Protein AF-A0A7L8SNC8-F1 (afdb_monomer_lite)

Sequence (66 aa):
MSNEVRFCLEYRLAADGPAHAVQTAWMVDSPATRAQIDEMIANARAMNAVESKWWVEERQGGDPPR

Radius of gyration: 14.12 Å; chains: 1; bounding box: 36×19×36 Å

Secondary structure (DSSP, 8-state):
--EEEEEEEEEESSTTSPEEEEEPPPEE--HHHHHHHHHHHHHHHHS--SEEEEEEEEEEPPPPP-

Structure (mmCIF, N/CA/C/O backbone):
data_AF-A0A7L8SNC8-F1
#
_entry.id   AF-A0A7L8SNC8-F1
#
loop_
_atom_site.group_PDB
_atom_site.id
_atom_site.type_symbol
_atom_site.label_atom_id
_atom_site.label_alt_id
_atom_site.label_comp_id
_atom_site.label_asym_id
_atom_site.label_entity_id
_atom_site.label_seq_id
_atom_site.pdbx_PDB_ins_code
_atom_site.Cartn_x
_atom_site.Cartn_y
_atom_site.Cartn_z
_atom_site.occupancy
_atom_site.B_iso_or_equiv
_atom_site.auth_seq_id
_atom_site.auth_comp_id
_atom_site.auth_asym_id
_atom_site.auth_atom_id
_atom_site.pdbx_PDB_model_num
ATOM 1 N N . MET A 1 1 ? -21.155 -2.242 13.720 1.00 60.31 1 MET A N 1
ATOM 2 C CA . MET A 1 1 ? -20.502 -2.005 12.418 1.00 60.31 1 MET A CA 1
ATOM 3 C C . MET A 1 1 ? -19.106 -1.488 12.683 1.00 60.31 1 MET A C 1
ATOM 5 O O . MET A 1 1 ? -18.967 -0.392 13.214 1.00 60.31 1 MET A O 1
ATOM 9 N N . SER A 1 2 ? -18.101 -2.310 12.406 1.00 77.94 2 SER A N 1
ATOM 10 C CA . SER A 1 2 ? -16.695 -1.907 12.494 1.00 77.94 2 SER A CA 1
ATOM 11 C C . SER A 1 2 ? -16.247 -1.478 11.106 1.00 77.94 2 SER A C 1
ATOM 13 O O . SER A 1 2 ? -16.603 -2.136 10.133 1.00 77.94 2 SER A O 1
ATOM 15 N N . ASN A 1 3 ? -15.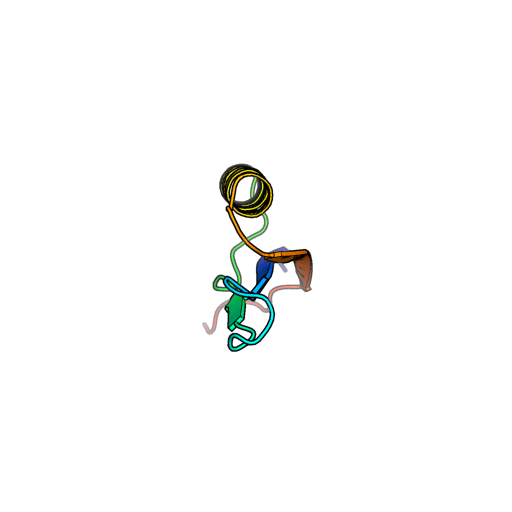489 -0.392 10.990 1.00 92.12 3 ASN A N 1
ATOM 16 C CA . ASN A 1 3 ? -14.858 -0.072 9.714 1.00 92.12 3 ASN A CA 1
ATOM 17 C C . ASN A 1 3 ? -13.783 -1.119 9.421 1.00 92.12 3 ASN A C 1
ATOM 19 O O . ASN A 1 3 ? -13.139 -1.633 10.337 1.00 92.12 3 ASN A O 1
ATOM 23 N N . GLU A 1 4 ? -13.613 -1.446 8.150 1.00 96.12 4 GLU A N 1
ATOM 24 C CA . GLU A 1 4 ? -12.551 -2.314 7.670 1.00 96.12 4 GLU A CA 1
ATOM 25 C C . GLU A 1 4 ? -11.717 -1.579 6.633 1.00 96.12 4 GLU A C 1
ATOM 27 O O . GLU A 1 4 ? -12.224 -0.757 5.867 1.00 96.12 4 GLU A O 1
ATOM 32 N N . VAL A 1 5 ? -10.437 -1.921 6.592 1.00 97.12 5 VAL A N 1
ATOM 33 C CA . VAL A 1 5 ? -9.454 -1.343 5.684 1.00 97.12 5 VAL A CA 1
ATOM 34 C C . VAL A 1 5 ? -8.659 -2.430 4.987 1.00 97.12 5 VAL A C 1
ATOM 36 O O . VAL A 1 5 ? -8.467 -3.525 5.522 1.00 97.12 5 VAL A O 1
ATOM 39 N N . ARG A 1 6 ? -8.169 -2.120 3.789 1.00 97.44 6 ARG A N 1
ATOM 40 C CA . ARG A 1 6 ? -7.166 -2.936 3.103 1.00 97.44 6 ARG A CA 1
ATOM 41 C C . ARG A 1 6 ? -6.172 -2.066 2.356 1.00 97.44 6 ARG A C 1
ATOM 43 O O . ARG A 1 6 ? -6.524 -1.013 1.826 1.00 97.44 6 ARG A O 1
ATOM 50 N N . PHE A 1 7 ? -4.938 -2.541 2.288 1.00 98.38 7 PHE A N 1
ATOM 51 C CA . PHE A 1 7 ? -3.897 -1.940 1.468 1.00 98.38 7 PHE A CA 1
ATOM 52 C C . PHE A 1 7 ? -3.940 -2.536 0.061 1.00 98.38 7 PHE A C 1
ATOM 54 O O . PHE A 1 7 ? -4.067 -3.754 -0.093 1.00 98.38 7 PHE A O 1
ATOM 61 N N . CYS A 1 8 ? -3.820 -1.678 -0.949 1.00 98.44 8 CYS A N 1
ATOM 62 C CA . CYS A 1 8 ? -3.768 -2.050 -2.357 1.00 98.44 8 CYS A CA 1
ATOM 63 C C . CYS A 1 8 ? -2.485 -1.500 -2.987 1.00 98.44 8 CYS A C 1
ATOM 65 O O . CYS A 1 8 ? -2.094 -0.362 -2.717 1.00 98.44 8 CYS A O 1
ATOM 67 N N . LEU A 1 9 ? -1.847 -2.300 -3.839 1.00 98.19 9 LEU A N 1
ATOM 68 C CA . LEU A 1 9 ? -0.618 -1.948 -4.540 1.00 98.19 9 LEU A CA 1
ATOM 69 C C . LEU A 1 9 ? -0.658 -2.471 -5.973 1.00 98.19 9 LEU A C 1
ATOM 71 O O . LEU A 1 9 ? -0.817 -3.667 -6.209 1.00 98.19 9 LEU A O 1
ATOM 75 N N . GLU A 1 10 ? -0.427 -1.568 -6.913 1.00 97.62 10 GLU A N 1
ATOM 76 C CA . GLU A 1 10 ? -0.116 -1.869 -8.304 1.00 97.62 10 GLU A CA 1
ATOM 77 C C . GLU A 1 10 ? 1.355 -1.559 -8.562 1.00 97.62 10 GLU A C 1
ATOM 79 O O . GLU A 1 10 ? 1.861 -0.524 -8.123 1.00 97.62 10 GLU A O 1
ATOM 84 N N . TYR A 1 11 ? 2.064 -2.451 -9.252 1.00 96.50 11 TYR A N 1
ATOM 85 C CA . TYR A 1 11 ? 3.470 -2.228 -9.573 1.00 96.50 11 TYR A CA 1
ATOM 86 C C . TYR A 1 11 ? 3.938 -2.955 -10.827 1.00 96.50 11 TYR A C 1
ATOM 88 O O . TYR A 1 11 ? 3.366 -3.962 -11.249 1.00 96.50 11 TYR A O 1
ATOM 96 N N . ARG A 1 12 ? 5.039 -2.460 -11.394 1.00 96.88 12 ARG A N 1
ATOM 97 C CA . ARG A 1 12 ? 5.766 -3.080 -12.500 1.00 96.88 12 ARG A CA 1
ATOM 98 C C . ARG A 1 12 ? 7.262 -3.094 -12.187 1.00 96.88 12 ARG A C 1
ATOM 100 O O . ARG A 1 12 ? 7.831 -2.068 -11.827 1.00 96.88 12 ARG A O 1
ATOM 107 N N . LEU A 1 13 ? 7.915 -4.249 -12.335 1.00 94.06 13 LEU A N 1
ATOM 108 C CA . LEU A 1 13 ? 9.341 -4.412 -11.993 1.00 94.06 13 LEU A CA 1
ATOM 109 C C . LEU A 1 13 ? 10.308 -4.088 -13.144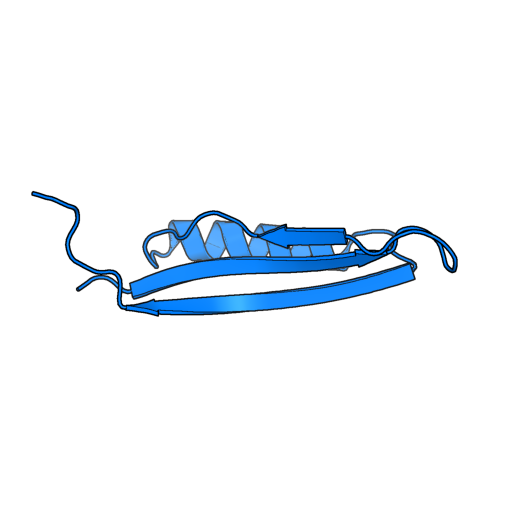 1.00 94.06 13 LEU A C 1
ATOM 111 O O . LEU A 1 13 ? 11.472 -3.799 -12.893 1.00 94.06 13 LEU A O 1
ATOM 115 N N . ALA A 1 14 ? 9.847 -4.118 -14.395 1.00 93.81 14 ALA A N 1
ATOM 116 C CA . ALA A 1 14 ? 10.645 -3.797 -15.581 1.00 93.81 14 ALA A CA 1
ATOM 117 C C . ALA A 1 14 ? 9.796 -3.015 -16.592 1.00 93.81 14 ALA A C 1
ATOM 119 O O . ALA A 1 14 ? 8.602 -3.271 -16.667 1.00 93.81 14 ALA A O 1
ATOM 120 N N . ALA A 1 15 ? 10.379 -2.100 -17.378 1.00 90.31 15 ALA A N 1
ATOM 121 C CA . ALA A 1 15 ? 9.634 -1.185 -18.263 1.00 90.31 15 ALA A CA 1
ATOM 122 C C . ALA A 1 15 ? 8.601 -1.895 -19.164 1.00 90.31 15 ALA A C 1
ATOM 124 O O . ALA A 1 15 ? 7.435 -1.499 -19.196 1.00 90.31 15 ALA A O 1
ATOM 125 N N . ASP A 1 16 ? 9.002 -3.012 -19.772 1.00 92.31 16 ASP A N 1
ATOM 126 C CA . ASP A 1 16 ? 8.159 -3.841 -20.646 1.00 92.31 16 ASP A CA 1
ATOM 127 C C . ASP A 1 16 ? 7.641 -5.115 -19.951 1.00 92.31 16 ASP A C 1
ATOM 129 O O . ASP A 1 16 ? 7.164 -6.053 -20.588 1.00 92.31 16 ASP A O 1
ATOM 133 N N . GLY A 1 17 ? 7.774 -5.175 -18.625 1.00 91.50 17 GLY A N 1
ATOM 134 C CA . GLY A 1 17 ? 7.319 -6.288 -17.804 1.00 91.50 17 GLY A CA 1
ATOM 135 C C . GLY A 1 17 ? 5.815 -6.246 -17.508 1.00 91.50 17 GLY A C 1
ATOM 136 O O . GLY A 1 17 ? 5.156 -5.221 -17.709 1.00 91.50 17 GLY A O 1
ATOM 137 N N . PRO A 1 18 ? 5.257 -7.353 -16.988 1.00 94.31 18 PRO A N 1
ATOM 138 C CA . PRO A 1 18 ? 3.863 -7.395 -16.572 1.00 94.31 18 PRO A CA 1
ATOM 139 C C . PRO A 1 18 ? 3.599 -6.433 -15.408 1.00 94.31 18 PRO A C 1
ATOM 141 O O . PRO A 1 18 ? 4.449 -6.218 -14.541 1.00 94.31 18 PRO A O 1
ATOM 144 N N . ALA A 1 19 ? 2.389 -5.875 -15.384 1.00 94.94 19 ALA A N 1
ATOM 145 C CA . ALA A 1 19 ? 1.868 -5.183 -14.216 1.00 94.94 19 ALA A CA 1
ATOM 146 C C . ALA A 1 19 ? 1.278 -6.201 -13.231 1.00 94.94 19 ALA A C 1
ATOM 148 O O . ALA A 1 19 ? 0.621 -7.166 -13.629 1.00 94.94 19 ALA A O 1
ATOM 149 N N . HIS A 1 20 ? 1.495 -5.962 -11.946 1.00 96.12 20 HIS A N 1
ATOM 150 C CA . HIS A 1 20 ? 0.973 -6.761 -10.850 1.00 96.12 20 HIS A CA 1
ATOM 151 C C . HIS A 1 20 ? 0.053 -5.905 -9.989 1.00 96.12 20 HIS A C 1
ATOM 153 O O . HIS A 1 20 ? 0.353 -4.742 -9.739 1.00 96.12 20 HIS A O 1
ATOM 159 N N . ALA A 1 21 ? -1.031 -6.503 -9.503 1.00 97.00 21 ALA A N 1
ATOM 160 C CA . ALA A 1 21 ? -1.926 -5.901 -8.526 1.00 97.00 21 ALA A CA 1
ATOM 161 C C . ALA A 1 21 ? -2.052 -6.847 -7.332 1.00 97.00 21 ALA A C 1
ATOM 163 O O . ALA A 1 21 ? -2.341 -8.035 -7.498 1.00 97.00 21 ALA A O 1
ATOM 164 N N . VAL A 1 22 ? -1.811 -6.330 -6.133 1.00 95.88 22 VAL A N 1
ATOM 165 C CA . VAL A 1 22 ? -1.914 -7.077 -4.879 1.00 95.88 22 VAL A CA 1
ATOM 166 C C . VAL A 1 22 ? -2.731 -6.286 -3.871 1.00 95.88 22 VAL A C 1
ATOM 168 O O . VAL A 1 22 ? -2.697 -5.057 -3.834 1.00 95.88 22 VAL A O 1
ATOM 171 N N . GLN A 1 23 ? -3.473 -7.012 -3.044 1.00 97.44 23 GLN A N 1
ATOM 172 C CA . GLN A 1 23 ? -4.309 -6.440 -1.999 1.00 97.44 23 GLN A CA 1
ATOM 173 C C . GLN A 1 23 ? -4.250 -7.323 -0.757 1.00 97.44 23 GLN A C 1
ATOM 175 O O . GLN A 1 23 ? -4.202 -8.552 -0.863 1.00 97.44 23 GLN A O 1
ATOM 180 N N . THR A 1 24 ? -4.277 -6.705 0.420 1.00 96.38 24 THR A N 1
ATOM 181 C CA . THR A 1 24 ? -4.474 -7.446 1.668 1.00 96.38 24 THR A CA 1
ATOM 182 C C . THR A 1 24 ? -5.922 -7.921 1.784 1.00 96.38 24 THR A C 1
ATOM 184 O O . THR A 1 24 ? -6.820 -7.453 1.074 1.00 96.38 24 THR A O 1
ATOM 187 N N . ALA A 1 25 ? -6.177 -8.828 2.728 1.00 95.38 25 ALA A N 1
ATOM 188 C CA . ALA A 1 25 ? -7.535 -9.039 3.209 1.00 95.38 25 ALA A CA 1
ATOM 189 C C . ALA A 1 25 ? -8.107 -7.730 3.787 1.00 95.38 25 ALA A C 1
ATOM 191 O O . ALA A 1 25 ? -7.358 -6.831 4.184 1.00 95.38 25 ALA A O 1
ATOM 192 N N . TRP A 1 26 ? -9.436 -7.650 3.847 1.00 95.31 26 TRP A N 1
ATOM 193 C CA . TRP A 1 26 ? -10.108 -6.658 4.677 1.00 95.31 26 TRP A CA 1
ATOM 194 C C . TRP A 1 26 ? -9.824 -6.972 6.140 1.00 95.31 26 TRP A C 1
ATOM 196 O O . TRP A 1 26 ? -9.985 -8.109 6.582 1.00 95.31 26 TRP A O 1
ATOM 206 N N . MET A 1 27 ? -9.356 -5.969 6.865 1.00 94.81 27 MET A N 1
ATOM 207 C CA . MET A 1 27 ? -9.000 -6.069 8.271 1.00 94.81 27 MET A CA 1
ATOM 208 C C . MET A 1 27 ? -9.768 -5.011 9.044 1.00 94.81 27 MET A C 1
ATOM 210 O O . MET A 1 27 ? -10.005 -3.925 8.521 1.00 94.81 27 MET A O 1
ATOM 214 N N . VAL A 1 28 ? -10.125 -5.301 10.293 1.00 95.31 28 VAL A N 1
ATOM 215 C CA . VAL A 1 28 ? -10.740 -4.305 11.177 1.00 95.31 28 VAL A CA 1
ATOM 216 C C . VAL A 1 28 ? -9.846 -3.069 11.259 1.00 95.31 28 VAL A C 1
ATOM 218 O O . VAL A 1 28 ? -8.644 -3.187 11.493 1.00 95.31 28 VAL A O 1
ATOM 221 N N . ASP A 1 29 ? -10.436 -1.889 11.089 1.00 95.38 29 ASP A N 1
ATOM 222 C CA . ASP A 1 29 ? -9.742 -0.611 11.195 1.00 95.38 29 ASP A 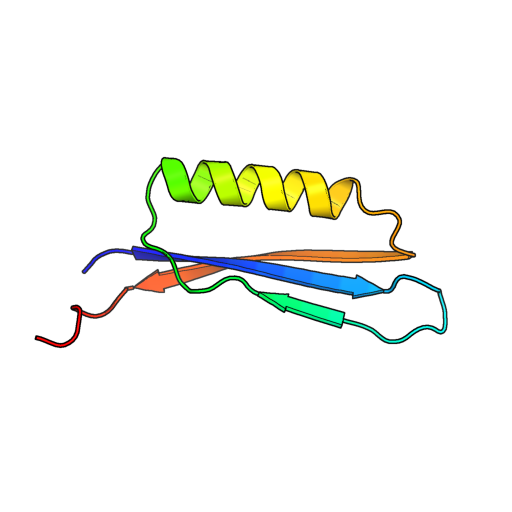CA 1
ATOM 223 C C . ASP A 1 29 ? -9.360 -0.335 12.653 1.00 95.38 29 ASP A C 1
ATOM 225 O O . ASP A 1 29 ? -10.125 0.215 13.447 1.00 95.38 29 ASP A O 1
ATOM 229 N N . SER A 1 30 ? -8.174 -0.807 13.018 1.00 95.88 30 SER A N 1
ATOM 230 C CA . SER A 1 30 ? -7.594 -0.674 14.346 1.00 95.88 30 SER A CA 1
ATOM 231 C C . SER A 1 30 ? -6.238 0.031 14.267 1.00 95.88 30 SER A C 1
ATOM 233 O O . SER A 1 30 ? -5.585 -0.019 13.220 1.00 95.88 30 SER A O 1
ATOM 235 N N . PRO A 1 31 ? -5.740 0.623 15.370 1.00 97.38 31 PRO A N 1
ATOM 236 C CA . PRO A 1 31 ? -4.404 1.222 15.393 1.00 97.38 31 PRO A CA 1
ATOM 237 C C . PRO A 1 31 ? -3.294 0.251 14.966 1.00 97.38 31 PRO A C 1
ATOM 239 O O . PRO A 1 31 ? -2.374 0.640 14.253 1.00 97.38 31 PRO A O 1
ATOM 242 N N . ALA A 1 32 ? -3.403 -1.027 15.349 1.00 97.19 32 ALA A N 1
ATOM 243 C CA . ALA A 1 32 ? -2.444 -2.058 14.956 1.00 97.19 32 ALA A CA 1
ATOM 244 C C . ALA A 1 32 ? -2.486 -2.334 13.444 1.00 97.19 32 ALA A C 1
ATOM 246 O O . ALA A 1 32 ? -1.445 -2.447 12.802 1.00 97.19 32 ALA A O 1
ATOM 247 N N . THR A 1 33 ? -3.684 -2.393 12.861 1.00 96.88 33 THR A N 1
ATOM 248 C CA . THR A 1 33 ? -3.867 -2.570 11.416 1.00 96.88 33 THR A CA 1
ATOM 249 C C . THR A 1 33 ? -3.348 -1.367 10.633 1.00 96.88 33 THR A C 1
ATOM 251 O O . THR A 1 33 ? -2.685 -1.547 9.615 1.00 96.88 33 THR A O 1
ATOM 254 N N . ARG A 1 34 ? -3.587 -0.140 11.113 1.00 97.62 34 ARG A N 1
ATOM 255 C CA . ARG A 1 34 ? -3.054 1.077 10.481 1.00 97.62 34 ARG A CA 1
ATOM 256 C C . ARG A 1 34 ? -1.526 1.108 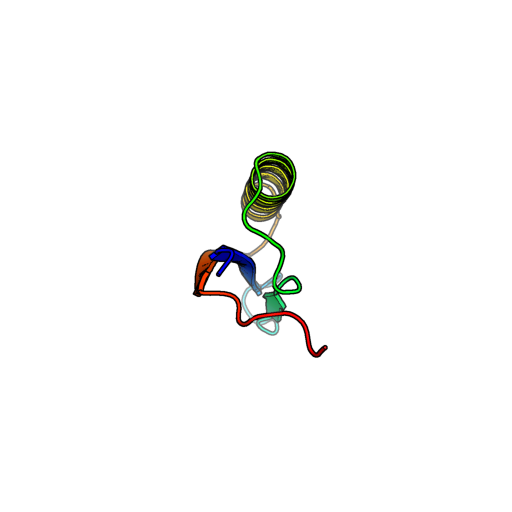10.514 1.00 97.62 34 ARG A C 1
ATOM 258 O O . ARG A 1 34 ? -0.929 1.371 9.479 1.00 97.62 34 ARG A O 1
ATOM 265 N N . ALA A 1 35 ? -0.904 0.717 11.628 1.00 98.19 35 ALA A N 1
ATOM 266 C CA . ALA A 1 35 ? 0.553 0.600 11.707 1.00 98.19 35 ALA A CA 1
ATOM 267 C C . ALA A 1 35 ? 1.119 -0.411 10.689 1.00 98.19 35 ALA A C 1
ATOM 269 O O . ALA A 1 35 ? 2.094 -0.114 10.004 1.00 98.19 35 ALA A O 1
ATOM 270 N N . GLN A 1 36 ? 0.474 -1.572 10.520 1.00 97.81 36 GLN A N 1
ATOM 271 C CA . GLN A 1 36 ? 0.871 -2.544 9.490 1.00 97.81 36 GLN A CA 1
ATOM 272 C C . GLN A 1 36 ? 0.723 -1.981 8.068 1.00 97.81 36 GLN A C 1
ATOM 274 O O . GLN A 1 36 ? 1.576 -2.215 7.214 1.00 97.81 36 GLN A O 1
ATOM 279 N N . ILE A 1 37 ? -0.347 -1.229 7.799 1.00 98.12 37 ILE A N 1
ATOM 280 C CA . ILE A 1 37 ? -0.547 -0.567 6.504 1.00 98.12 37 ILE A CA 1
ATOM 281 C C . ILE A 1 37 ? 0.534 0.494 6.262 1.00 98.12 37 ILE A C 1
ATOM 283 O O . ILE A 1 37 ? 1.063 0.563 5.155 1.00 98.12 37 ILE A O 1
ATOM 287 N N . ASP A 1 38 ? 0.914 1.273 7.274 1.00 98.12 38 ASP A N 1
ATOM 288 C CA . ASP A 1 38 ? 1.985 2.26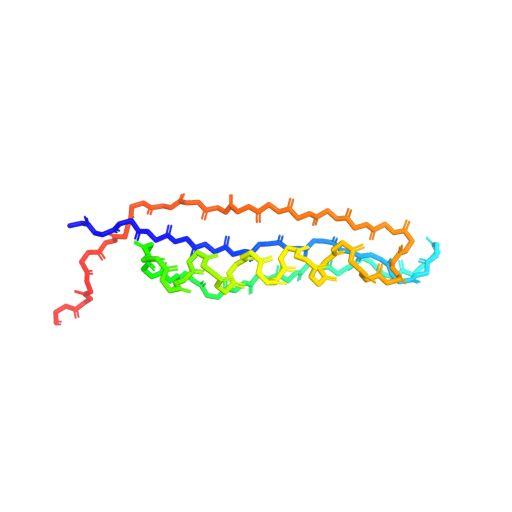8 7.158 1.00 98.12 38 ASP A CA 1
ATOM 289 C C . ASP A 1 38 ? 3.335 1.617 6.812 1.00 98.12 38 ASP A C 1
ATOM 291 O O . ASP A 1 38 ? 4.064 2.115 5.948 1.00 98.12 38 ASP A O 1
ATOM 295 N N . GLU A 1 39 ? 3.643 0.457 7.400 1.00 97.69 39 GLU A N 1
ATOM 296 C CA . GLU A 1 39 ? 4.813 -0.347 7.025 1.00 97.69 39 GLU A CA 1
ATOM 297 C C . GLU A 1 39 ? 4.732 -0.837 5.568 1.00 97.69 39 GLU A C 1
ATOM 299 O O . GLU A 1 39 ? 5.712 -0.755 4.824 1.00 97.69 39 GLU A O 1
ATOM 304 N N . MET A 1 40 ? 3.560 -1.291 5.110 1.00 97.06 40 MET A N 1
ATOM 305 C CA . MET A 1 40 ? 3.358 -1.688 3.709 1.00 97.06 40 MET A CA 1
ATOM 306 C C . MET A 1 40 ? 3.513 -0.513 2.738 1.00 97.06 40 MET A C 1
ATOM 308 O O . MET A 1 40 ? 4.108 -0.679 1.671 1.00 97.06 40 MET A O 1
ATOM 312 N N . ILE A 1 41 ? 3.045 0.681 3.109 1.00 96.69 41 ILE A N 1
ATOM 313 C CA . ILE A 1 41 ? 3.250 1.912 2.335 1.00 96.69 41 ILE A CA 1
ATOM 314 C C . ILE A 1 41 ? 4.744 2.235 2.245 1.00 96.69 41 ILE A C 1
ATOM 316 O O . ILE A 1 41 ? 5.236 2.557 1.160 1.00 96.69 41 ILE A O 1
ATOM 320 N N . ALA A 1 42 ? 5.482 2.139 3.354 1.00 96.81 42 ALA A N 1
ATOM 321 C CA . ALA A 1 42 ? 6.927 2.349 3.357 1.00 96.81 42 ALA A CA 1
ATOM 322 C C . ALA A 1 42 ? 7.641 1.348 2.432 1.00 96.81 42 ALA A C 1
ATOM 324 O O . ALA A 1 42 ? 8.471 1.750 1.614 1.00 96.81 42 ALA A O 1
ATOM 325 N N . ASN A 1 43 ? 7.245 0.073 2.476 1.00 94.75 43 ASN A N 1
ATOM 326 C CA . ASN A 1 43 ? 7.781 -0.967 1.599 1.00 94.75 43 ASN A CA 1
ATOM 327 C C . ASN A 1 43 ? 7.463 -0.703 0.120 1.00 94.75 43 ASN A C 1
ATOM 329 O O . ASN A 1 43 ? 8.347 -0.819 -0.725 1.00 94.75 43 ASN A O 1
ATOM 333 N N . ALA A 1 44 ? 6.236 -0.289 -0.204 1.00 94.50 44 ALA A N 1
ATOM 334 C CA . ALA A 1 44 ? 5.843 0.048 -1.571 1.00 94.50 44 ALA A CA 1
ATOM 335 C C . AL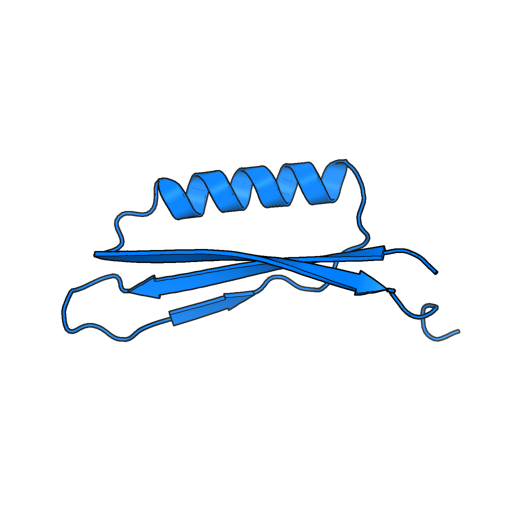A A 1 44 ? 6.630 1.240 -2.138 1.00 94.50 44 ALA A C 1
ATOM 337 O O . ALA A 1 44 ? 6.947 1.255 -3.326 1.00 94.50 44 ALA A O 1
ATOM 338 N N . ARG A 1 45 ? 6.972 2.221 -1.291 1.00 92.50 45 ARG A N 1
ATOM 339 C CA . ARG A 1 45 ? 7.820 3.365 -1.666 1.00 92.50 45 ARG A CA 1
ATOM 340 C C . ARG A 1 45 ? 9.284 2.978 -1.861 1.00 92.50 45 ARG A C 1
ATOM 342 O O . ARG A 1 45 ? 9.939 3.538 -2.729 1.00 92.50 45 ARG A O 1
ATOM 349 N N . ALA A 1 46 ? 9.795 2.060 -1.043 1.00 94.44 46 ALA A N 1
ATOM 350 C CA . ALA A 1 46 ? 11.176 1.583 -1.122 1.00 94.44 46 ALA A CA 1
ATOM 351 C C . ALA A 1 46 ? 11.387 0.510 -2.205 1.00 94.44 46 ALA A C 1
ATOM 353 O O . ALA A 1 46 ? 12.522 0.129 -2.494 1.00 94.44 46 ALA A O 1
ATOM 354 N N . MET A 1 47 ? 10.305 -0.002 -2.793 1.00 90.88 47 MET A N 1
ATOM 355 C CA . MET A 1 47 ? 10.356 -1.014 -3.837 1.00 90.88 47 MET A CA 1
ATOM 356 C C . MET A 1 47 ? 11.057 -0.469 -5.085 1.00 90.88 47 MET A C 1
ATOM 358 O O . MET A 1 47 ? 10.686 0.577 -5.613 1.00 90.88 47 MET A O 1
ATOM 362 N N . ASN A 1 48 ? 12.028 -1.221 -5.606 1.00 90.44 48 ASN A N 1
ATOM 363 C CA . ASN A 1 48 ? 12.717 -0.906 -6.858 1.00 90.44 48 ASN A CA 1
ATOM 364 C C . ASN A 1 48 ? 11.857 -1.287 -8.080 1.00 90.44 48 ASN A C 1
ATOM 366 O O . ASN A 1 48 ? 12.234 -2.135 -8.889 1.00 90.44 48 ASN A O 1
ATOM 370 N N . ALA A 1 49 ? 10.656 -0.720 -8.153 1.00 90.31 49 ALA A N 1
ATOM 371 C CA . ALA A 1 49 ? 9.741 -0.858 -9.274 1.00 90.31 49 ALA A CA 1
ATOM 372 C C . ALA A 1 49 ? 9.935 0.313 -10.244 1.00 90.31 49 ALA A C 1
ATOM 374 O O . ALA A 1 49 ? 10.201 1.438 -9.825 1.00 90.31 49 ALA A O 1
ATOM 375 N N . VAL A 1 50 ? 9.769 0.057 -11.542 1.00 93.94 50 VAL A N 1
ATOM 376 C CA . VAL A 1 50 ? 9.775 1.130 -12.553 1.00 93.94 50 VAL A CA 1
ATOM 377 C C . VAL A 1 50 ? 8.523 2.000 -12.455 1.00 93.94 50 VAL A C 1
ATOM 379 O O . VAL A 1 50 ? 8.548 3.172 -12.814 1.00 93.94 50 VAL A O 1
ATOM 382 N N . GLU A 1 51 ? 7.437 1.425 -11.945 1.00 93.44 51 GLU A N 1
ATOM 383 C CA . GLU A 1 51 ? 6.183 2.101 -11.653 1.00 93.44 51 GLU A CA 1
ATOM 384 C C . GLU A 1 51 ? 5.558 1.433 -10.429 1.00 93.44 51 GLU A C 1
ATOM 386 O O . GLU A 1 51 ? 5.502 0.201 -10.348 1.00 93.44 51 GLU A O 1
ATOM 391 N N . SER A 1 52 ? 5.084 2.232 -9.476 1.00 94.25 52 SER A N 1
ATOM 392 C CA . SER A 1 52 ? 4.277 1.741 -8.367 1.00 94.25 52 SER A CA 1
ATOM 393 C C . SER A 1 52 ? 3.232 2.767 -7.946 1.00 94.25 52 SER A C 1
ATOM 395 O O . SER A 1 52 ? 3.467 3.978 -7.943 1.00 94.25 52 SER A O 1
ATOM 397 N N . LYS A 1 53 ? 2.057 2.267 -7.574 1.00 95.75 53 LYS A N 1
ATOM 398 C CA . LYS A 1 53 ? 0.954 3.045 -7.020 1.00 95.75 53 LYS A CA 1
ATOM 399 C C . LYS A 1 53 ? 0.329 2.260 -5.883 1.00 95.75 53 LYS A C 1
ATOM 401 O O . LYS A 1 53 ? 0.047 1.077 -6.025 1.00 95.75 53 LYS A O 1
ATOM 406 N N . TRP A 1 54 ? 0.059 2.931 -4.775 1.00 97.06 54 TRP A N 1
ATOM 407 C CA . TRP A 1 54 ? -0.642 2.339 -3.644 1.00 97.06 54 TRP A CA 1
ATOM 408 C C . TRP A 1 54 ? -1.806 3.222 -3.210 1.00 97.06 54 TRP A C 1
ATOM 410 O O . TRP A 1 54 ? -1.814 4.431 -3.449 1.00 97.06 54 TRP A O 1
ATOM 420 N N . TRP A 1 55 ? -2.797 2.602 -2.584 1.00 98.19 55 TRP A N 1
ATOM 421 C CA . TRP A 1 55 ? -3.904 3.286 -1.928 1.00 98.19 55 TRP A CA 1
ATOM 422 C C . TRP A 1 55 ? -4.463 2.408 -0.809 1.00 98.19 55 TRP A C 1
ATOM 424 O O . TRP A 1 55 ? -4.172 1.213 -0.717 1.00 98.19 55 TRP A O 1
ATOM 434 N N . VAL A 1 56 ? -5.257 3.022 0.060 1.00 97.81 56 VAL A N 1
ATOM 435 C CA . VAL A 1 56 ? -6.010 2.321 1.099 1.00 97.81 56 VAL A CA 1
ATOM 436 C C . VAL A 1 56 ? -7.476 2.410 0.729 1.00 97.81 56 VAL A C 1
ATOM 438 O O . VAL A 1 56 ? -7.968 3.483 0.381 1.00 97.81 56 VAL A O 1
ATOM 441 N N . GLU A 1 57 ? -8.161 1.278 0.784 1.00 97.81 57 GLU A N 1
ATOM 442 C CA . GLU A 1 57 ? -9.611 1.243 0.658 1.00 97.81 57 GLU A CA 1
ATOM 443 C C . GLU A 1 57 ? -10.240 1.051 2.028 1.00 97.81 57 GLU A C 1
ATOM 445 O O . GLU A 1 57 ? -9.695 0.346 2.880 1.00 97.81 57 GLU A O 1
ATOM 450 N N . GLU A 1 58 ? -11.404 1.662 2.211 1.00 96.12 58 GLU A N 1
ATOM 451 C CA . GLU A 1 58 ? -12.171 1.620 3.448 1.00 96.12 58 GLU A CA 1
ATOM 452 C C . GLU A 1 58 ? -13.591 1.157 3.129 1.00 96.12 58 GLU A C 1
ATOM 454 O O . GLU A 1 58 ? -14.180 1.555 2.120 1.00 96.12 58 GLU A O 1
ATOM 459 N N . ARG A 1 59 ? -14.158 0.313 3.988 1.00 94.19 59 ARG A N 1
ATOM 460 C CA . ARG A 1 59 ? -15.570 -0.067 3.914 1.00 94.19 59 ARG A CA 1
ATOM 461 C C . ARG A 1 59 ? -16.174 -0.167 5.304 1.00 94.19 59 ARG A C 1
ATOM 463 O O . ARG A 1 59 ? -15.474 -0.422 6.281 1.00 94.19 59 ARG A O 1
ATOM 470 N N . GLN A 1 60 ? -17.493 -0.038 5.389 1.00 89.69 60 GLN A N 1
ATOM 471 C CA . GLN A 1 60 ? -18.208 -0.478 6.582 1.00 89.69 60 GLN A CA 1
ATOM 472 C C . GLN A 1 60 ? -18.248 -2.007 6.584 1.00 89.69 60 GLN A C 1
ATOM 474 O O . GLN A 1 60 ? -18.799 -2.621 5.670 1.00 89.69 60 GLN A O 1
ATOM 479 N N . GLY A 1 61 ? -17.637 -2.621 7.593 1.00 72.25 61 GLY A N 1
ATOM 480 C CA . GLY A 1 61 ? -17.716 -4.055 7.820 1.00 72.25 61 GLY A CA 1
ATOM 481 C C . GLY A 1 61 ? -19.128 -4.449 8.247 1.00 72.25 61 GLY A C 1
ATOM 482 O O . GLY A 1 61 ? -19.709 -3.851 9.163 1.00 72.25 61 GLY A O 1
ATOM 483 N N . GLY A 1 62 ? -19.674 -5.460 7.569 1.00 66.38 62 GLY A N 1
ATOM 484 C CA . GLY A 1 62 ? -20.881 -6.154 8.011 1.00 66.38 62 GLY A CA 1
ATOM 485 C C . GLY A 1 62 ? -20.606 -6.951 9.285 1.00 66.38 62 GLY A C 1
ATOM 486 O O . GLY A 1 62 ? -19.458 -7.310 9.554 1.00 66.38 62 GLY A O 1
ATOM 487 N N . ASP A 1 63 ? -21.649 -7.215 10.077 1.00 55.06 63 ASP A N 1
ATOM 488 C CA . ASP A 1 63 ? -21.525 -8.117 11.226 1.00 55.06 63 ASP A CA 1
ATOM 489 C C . ASP A 1 63 ? -20.884 -9.445 10.774 1.00 55.06 63 ASP A C 1
ATOM 491 O O . ASP A 1 63 ? -21.214 -9.934 9.685 1.00 55.06 63 ASP A O 1
ATOM 495 N N . PRO A 1 64 ? -19.972 -10.040 11.571 1.00 53.56 64 PRO A N 1
ATOM 496 C CA . PRO A 1 64 ? -19.479 -11.376 11.270 1.00 53.56 64 PRO A CA 1
ATOM 497 C C . PRO A 1 64 ? -20.682 -12.321 11.117 1.00 53.56 64 PRO A C 1
ATOM 499 O O . PRO A 1 64 ? -21.673 -12.150 11.840 1.00 53.56 64 PRO A O 1
ATOM 502 N N . PRO A 1 65 ? -20.638 -13.293 10.186 1.00 54.06 65 PRO A N 1
ATOM 503 C CA . PRO A 1 65 ? -21.691 -14.295 10.104 1.00 54.06 65 PRO A CA 1
ATOM 504 C C . PRO A 1 65 ? -21.842 -14.934 11.490 1.00 54.06 65 PRO A C 1
ATOM 506 O O . PRO A 1 65 ? -20.857 -15.407 12.059 1.00 54.06 65 PRO A O 1
ATOM 509 N N . ARG A 1 66 ? -23.051 -14.826 12.056 1.00 50.75 66 ARG A N 1
ATOM 510 C CA . ARG A 1 66 ? -23.407 -15.423 13.349 1.00 50.75 66 ARG A CA 1
ATOM 511 C C . ARG A 1 66 ? -23.292 -16.938 13.307 1.00 50.75 66 ARG A C 1
ATOM 513 O O . ARG A 1 66 ? -23.653 -17.513 12.256 1.00 50.75 66 ARG A O 1
#

Foldseek 3Di:
DFKWKKKKKWFAADPPGDIDIDMDPTDGPDPVVVVVNVVVVVVQVVDNTPDMDMDMDMDDDDDDDD

pLDDT: mean 91.38, std 11.84, range [50.75, 98.44]